Protein AF-A0A4P8XW48-F1 (afdb_monomer)

Solvent-accessible surface area (backbone atoms only — not comparable to full-atom values): 9329 Å² total; per-residue (Å²): 140,90,77,78,70,70,64,62,65,64,59,67,64,75,70,65,67,82,76,79,82,74,70,69,52,69,39,31,30,28,42,32,40,39,38,40,94,90,48,67,38,32,26,47,34,38,34,38,89,85,68,34,39,35,41,33,30,66,29,47,76,95,49,40,60,35,32,40,38,37,51,92,61,38,31,41,36,35,45,97,87,47,76,49,75,42,54,49,83,78,50,58,83,83,36,66,72,50,44,54,49,55,53,54,52,50,45,68,78,46,57,89,64,58,39,82,68,88,74,33,31,37,36,79,51,92,82,32,40,39,32,27,38,83,83,20,33,67,35,34,45,31,48,99,62,40,42,36,37,40,49,64,72,46,69,66,80,79,80,78,76,83,125

Organism: NCBI:txid2564099

pLDDT: mean 84.65, std 17.91, range [35.91, 97.88]

Mean predicted aligned error: 9.14 Å

Radius of gyration: 20.61 Å; Cα contacts (8 Å, |Δi|>4): 282; chains: 1; bounding box: 47×37×75 Å

Structure (mmCIF, N/CA/C/O backbone):
data_AF-A0A4P8XW48-F1
#
_entry.id   AF-A0A4P8XW48-F1
#
loop_
_atom_site.group_PDB
_atom_site.id
_atom_site.type_symbol
_atom_site.label_atom_id
_atom_site.label_alt_id
_atom_site.label_comp_id
_atom_site.label_asym_id
_atom_site.label_entity_id
_atom_site.label_seq_id
_atom_site.pdbx_PDB_ins_code
_atom_site.Cartn_x
_atom_site.Cartn_y
_atom_site.Cartn_z
_atom_site.occupancy
_atom_site.B_iso_or_equiv
_atom_site.auth_seq_id
_atom_site.auth_comp_id
_atom_site.auth_asym_id
_atom_site.auth_atom_id
_atom_site.pdbx_PDB_model_num
ATOM 1 N N . MET A 1 1 ? 23.592 -24.450 -54.258 1.00 44.84 1 MET A N 1
ATOM 2 C CA . MET A 1 1 ? 22.923 -24.096 -52.977 1.00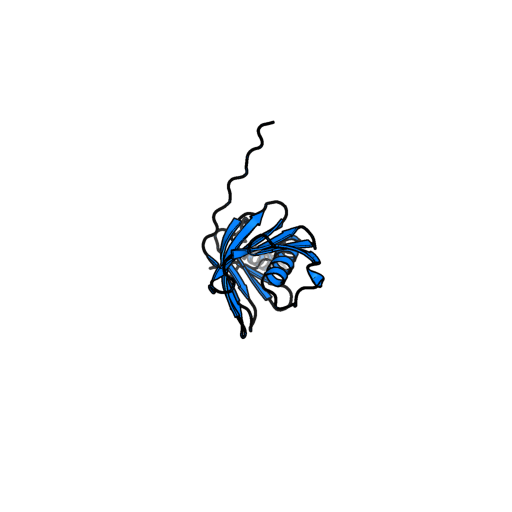 44.84 1 MET A CA 1
ATOM 3 C C . MET A 1 1 ? 23.975 -23.591 -51.993 1.00 44.84 1 MET A C 1
ATOM 5 O O . MET A 1 1 ? 25.093 -24.065 -52.100 1.00 44.84 1 MET A O 1
ATOM 9 N N . LYS A 1 2 ? 23.631 -22.700 -51.044 1.00 49.38 2 LYS A N 1
ATOM 10 C CA . LYS A 1 2 ? 24.494 -22.116 -49.972 1.00 49.38 2 LYS A CA 1
ATOM 11 C C . LYS A 1 2 ? 25.064 -20.694 -50.188 1.00 49.38 2 LYS A C 1
ATOM 13 O O . LYS A 1 2 ? 26.235 -20.459 -49.925 1.00 49.38 2 LYS A O 1
ATOM 18 N N . LYS A 1 3 ? 24.241 -19.717 -50.592 1.00 49.09 3 LYS A N 1
ATOM 19 C CA . LYS A 1 3 ? 24.542 -18.278 -50.354 1.00 49.09 3 LYS A CA 1
ATOM 20 C C . LYS A 1 3 ? 23.368 -17.458 -49.790 1.00 49.09 3 LYS A C 1
ATOM 22 O O . LYS A 1 3 ? 23.596 -16.390 -49.246 1.00 49.09 3 LYS A O 1
ATOM 27 N N . GLY A 1 4 ? 22.136 -17.980 -49.829 1.00 46.41 4 GLY A N 1
ATOM 28 C CA . GLY A 1 4 ? 20.940 -17.277 -49.334 1.00 46.41 4 GLY A CA 1
ATOM 29 C C . GLY A 1 4 ? 20.602 -17.467 -47.849 1.00 46.41 4 GLY A C 1
ATOM 30 O O . GLY A 1 4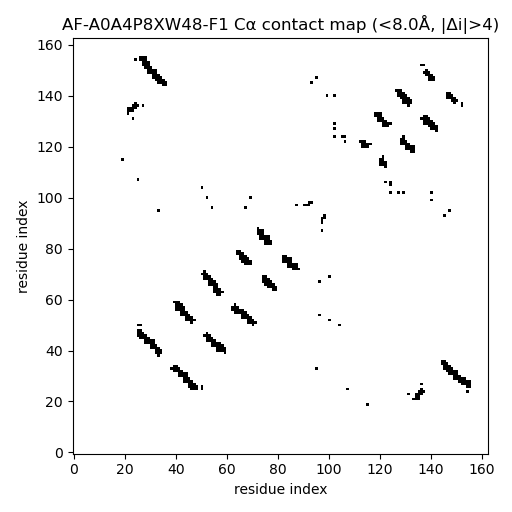 ? 19.710 -16.793 -47.356 1.00 46.41 4 GLY A O 1
ATOM 31 N N . LEU A 1 5 ? 21.287 -18.360 -47.122 1.00 49.09 5 LEU A N 1
ATOM 32 C CA . LEU A 1 5 ? 20.916 -18.691 -45.733 1.00 49.09 5 LEU A CA 1
ATOM 33 C C . LEU A 1 5 ? 21.651 -17.847 -44.673 1.00 49.09 5 LEU A C 1
ATOM 35 O O . LEU A 1 5 ? 21.205 -17.772 -43.535 1.00 49.09 5 LEU A O 1
ATOM 39 N N . PHE A 1 6 ? 22.751 -17.179 -45.040 1.00 48.09 6 PHE A N 1
ATOM 40 C CA . PHE A 1 6 ? 23.539 -16.361 -44.104 1.00 48.09 6 PHE A CA 1
ATOM 41 C C . PHE A 1 6 ? 22.965 -14.955 -43.878 1.00 48.09 6 PHE A C 1
ATOM 43 O O . PHE A 1 6 ? 23.254 -14.336 -42.860 1.00 48.09 6 PHE A O 1
ATOM 50 N N . PHE A 1 7 ? 22.118 -14.460 -44.786 1.00 49.50 7 PHE A N 1
ATOM 51 C CA . PHE A 1 7 ? 21.518 -13.126 -44.663 1.00 49.50 7 PHE A CA 1
ATOM 52 C C . PHE A 1 7 ? 20.295 -13.089 -43.731 1.00 49.50 7 PHE A C 1
ATOM 54 O O . PHE A 1 7 ? 19.937 -12.025 -43.237 1.00 49.50 7 PHE A O 1
ATOM 61 N N . LEU A 1 8 ? 19.678 -14.243 -43.441 1.00 48.53 8 LEU A N 1
ATOM 62 C CA . LEU A 1 8 ? 18.491 -14.315 -42.581 1.00 48.53 8 LEU A CA 1
ATOM 63 C C . LEU A 1 8 ? 18.840 -14.233 -41.081 1.00 48.53 8 LEU A C 1
ATOM 65 O O . LEU A 1 8 ? 18.051 -13.717 -40.297 1.00 48.53 8 LEU A O 1
ATOM 69 N N . PHE A 1 9 ? 20.040 -14.670 -40.678 1.00 49.53 9 PHE A N 1
ATOM 70 C CA . PHE A 1 9 ? 20.494 -14.595 -39.281 1.00 49.53 9 PHE A CA 1
ATOM 71 C C . PHE A 1 9 ? 20.922 -13.183 -38.847 1.00 49.53 9 PHE A C 1
ATOM 73 O O . PHE A 1 9 ? 20.817 -12.852 -37.668 1.00 49.53 9 PHE A O 1
ATOM 80 N N . ALA A 1 10 ? 21.348 -12.326 -39.782 1.00 49.47 10 ALA A N 1
ATOM 81 C CA . ALA A 1 10 ? 21.761 -10.953 -39.476 1.00 49.47 10 ALA A CA 1
ATOM 82 C C . ALA A 1 10 ? 20.576 -10.015 -39.166 1.00 49.47 10 ALA A C 1
ATOM 84 O O . ALA A 1 10 ? 20.735 -9.040 -38.437 1.00 49.47 10 ALA A O 1
ATOM 85 N N . ILE A 1 11 ? 19.374 -10.323 -39.667 1.00 53.28 11 ILE A N 1
ATOM 86 C CA . ILE A 1 11 ? 18.168 -9.501 -39.457 1.00 53.28 11 ILE A CA 1
ATOM 87 C C . ILE A 1 11 ? 17.534 -9.758 -38.078 1.00 53.28 11 ILE A C 1
ATOM 89 O O . ILE A 1 11 ? 16.914 -8.863 -37.509 1.00 53.28 11 ILE A O 1
ATOM 93 N N . ILE A 1 12 ? 17.745 -10.939 -37.486 1.00 53.00 12 ILE A N 1
ATOM 94 C CA . ILE A 1 12 ? 17.168 -11.298 -36.177 1.00 53.00 12 ILE A CA 1
ATOM 95 C C . ILE A 1 12 ? 17.846 -10.529 -35.025 1.00 53.00 12 ILE A C 1
ATOM 97 O O . ILE A 1 12 ? 17.206 -10.253 -34.014 1.00 53.00 12 ILE A O 1
ATOM 101 N N . PHE A 1 13 ? 19.101 -10.093 -35.188 1.00 49.50 13 PHE A N 1
ATOM 102 C CA . PHE A 1 13 ? 19.813 -9.309 -34.167 1.00 49.50 13 PHE A CA 1
ATOM 103 C C . PHE A 1 13 ? 19.493 -7.804 -34.179 1.00 49.50 13 PHE A C 1
ATOM 105 O O . PHE A 1 13 ? 19.796 -7.116 -33.203 1.00 49.50 13 PHE A O 1
ATOM 112 N N . LEU A 1 14 ? 18.853 -7.276 -35.230 1.00 47.00 14 LEU A N 1
ATOM 113 C CA . LEU A 1 14 ? 18.560 -5.839 -35.351 1.00 47.00 14 LEU A CA 1
ATOM 114 C C . LEU A 1 14 ? 17.290 -5.397 -34.605 1.00 47.00 14 LEU A C 1
ATOM 116 O O . LEU A 1 14 ? 17.093 -4.203 -34.402 1.00 47.00 14 LEU A O 1
ATOM 120 N N . PHE A 1 15 ? 16.475 -6.340 -34.124 1.00 50.56 15 PHE A N 1
ATOM 121 C CA . PHE A 1 15 ? 15.349 -6.067 -33.220 1.00 50.56 15 PHE A CA 1
ATOM 122 C C . PHE A 1 15 ? 15.683 -6.366 -31.754 1.00 50.56 15 PHE A C 1
ATOM 124 O O . PHE A 1 15 ? 14.793 -6.616 -30.940 1.00 50.56 15 PHE A O 1
ATOM 131 N N . SER A 1 16 ? 16.967 -6.292 -31.395 1.00 49.19 16 SER A N 1
ATOM 132 C CA . SER A 1 16 ? 17.416 -6.172 -30.006 1.00 49.19 16 SER A CA 1
ATOM 133 C C . SER A 1 16 ? 17.049 -4.776 -29.499 1.00 49.19 16 SER A C 1
ATOM 135 O O . SER A 1 16 ? 17.916 -3.929 -29.299 1.00 49.19 16 SER A O 1
ATOM 137 N N . GLY A 1 17 ? 15.748 -4.494 -29.383 1.00 55.44 17 GLY A N 1
ATOM 138 C CA . GLY A 1 17 ? 15.265 -3.255 -28.796 1.00 55.44 17 GLY A CA 1
ATOM 139 C C . GLY A 1 17 ? 15.954 -3.072 -27.451 1.00 55.44 17 GLY A C 1
ATOM 140 O O . GLY A 1 17 ? 15.897 -3.976 -26.614 1.00 55.44 17 GLY A O 1
ATOM 141 N N . CYS A 1 18 ? 16.651 -1.947 -27.271 1.00 54.34 18 CYS A N 1
ATOM 142 C CA . CYS A 1 18 ? 17.207 -1.565 -25.981 1.00 54.34 18 CYS A CA 1
ATOM 143 C C . CYS A 1 18 ? 16.083 -1.664 -24.951 1.00 54.34 18 CYS A C 1
ATOM 145 O O . CYS A 1 18 ? 15.168 -0.840 -24.949 1.00 54.34 18 CYS A O 1
ATOM 147 N N . LYS A 1 19 ? 16.121 -2.696 -24.103 1.00 59.28 19 LYS A N 1
ATOM 148 C CA . LYS A 1 19 ? 15.223 -2.773 -22.958 1.00 59.28 19 LYS A CA 1
ATOM 149 C C . LYS A 1 19 ? 15.580 -1.591 -22.076 1.00 59.28 19 LYS A C 1
ATOM 151 O O . LYS A 1 19 ? 16.711 -1.489 -21.609 1.00 59.28 19 LYS A O 1
ATOM 156 N N . LYS A 1 20 ? 14.636 -0.672 -21.904 1.00 65.88 20 LYS A N 1
ATOM 157 C CA . LYS A 1 20 ? 14.811 0.470 -21.019 1.00 65.88 20 LYS A CA 1
ATOM 158 C C . LYS A 1 20 ? 14.844 -0.055 -19.588 1.00 65.88 20 LYS A C 1
ATOM 160 O O . LYS A 1 20 ? 13.802 -0.396 -19.027 1.00 65.88 20 LYS A O 1
ATOM 165 N N . GLU A 1 21 ? 16.043 -0.167 -19.028 1.00 69.12 21 GLU A N 1
ATOM 166 C CA . GLU A 1 21 ? 16.218 -0.506 -17.621 1.00 69.12 21 GLU A CA 1
ATOM 167 C C . GLU A 1 21 ? 15.640 0.614 -16.756 1.00 69.12 21 GLU A C 1
ATOM 169 O O . GLU A 1 21 ? 15.886 1.799 -16.994 1.00 69.12 21 GLU A O 1
ATOM 174 N N . ILE A 1 22 ? 14.840 0.233 -15.762 1.00 78.06 22 ILE A N 1
ATOM 175 C CA . ILE A 1 22 ? 14.297 1.154 -14.772 1.00 78.06 22 ILE A CA 1
ATOM 176 C C . ILE A 1 22 ? 14.783 0.761 -13.386 1.00 78.06 22 ILE A C 1
ATOM 178 O O . ILE A 1 22 ? 14.656 -0.388 -12.959 1.00 78.06 22 ILE A O 1
ATOM 182 N N . THR A 1 23 ? 15.292 1.747 -12.655 1.00 82.31 23 THR A N 1
ATOM 183 C CA . THR A 1 23 ? 15.548 1.606 -11.226 1.00 82.31 23 THR A CA 1
ATOM 184 C C . THR A 1 23 ? 14.244 1.809 -10.473 1.00 82.31 23 THR A C 1
ATOM 186 O O . THR A 1 23 ? 13.665 2.893 -10.484 1.00 82.31 23 THR A O 1
ATOM 189 N N . VAL A 1 24 ? 13.774 0.757 -9.810 1.00 84.31 24 VAL A N 1
ATOM 190 C CA . VAL A 1 24 ? 12.581 0.802 -8.963 1.00 84.31 24 VAL A CA 1
ATOM 191 C C . VAL A 1 24 ? 12.926 1.396 -7.596 1.00 84.31 24 VAL A C 1
ATOM 193 O O . VAL A 1 24 ? 13.812 0.898 -6.902 1.00 84.31 24 VAL A O 1
ATOM 196 N N . ASN A 1 25 ? 12.157 2.394 -7.162 1.00 83.88 25 ASN A N 1
ATOM 197 C CA . ASN A 1 25 ? 12.224 2.958 -5.818 1.00 83.88 25 ASN A CA 1
ATOM 198 C C . ASN A 1 25 ? 11.368 2.124 -4.859 1.00 83.88 25 ASN A C 1
ATOM 200 O O . ASN A 1 25 ? 10.154 2.298 -4.759 1.00 83.88 25 ASN A O 1
ATOM 204 N N . ASN A 1 26 ? 12.009 1.223 -4.120 1.00 81.94 26 ASN A N 1
ATOM 205 C CA . ASN A 1 26 ? 11.363 0.443 -3.062 1.00 81.94 26 ASN A CA 1
ATOM 206 C C . ASN A 1 26 ? 11.207 1.221 -1.742 1.00 81.94 26 ASN A C 1
ATOM 208 O O . ASN A 1 26 ? 10.536 0.739 -0.838 1.00 81.94 26 ASN A O 1
ATOM 212 N N . TYR A 1 27 ? 11.773 2.427 -1.653 1.00 88.94 27 TYR A N 1
ATOM 213 C CA . TYR A 1 27 ? 11.718 3.309 -0.491 1.00 88.94 27 TYR A CA 1
ATOM 214 C C . TYR A 1 27 ? 11.103 4.662 -0.861 1.00 88.94 27 TYR A C 1
ATOM 216 O O . TYR A 1 27 ? 11.704 5.433 -1.611 1.00 88.94 27 TYR A O 1
ATOM 224 N N . PHE A 1 28 ? 9.899 4.962 -0.365 1.00 91.38 28 PHE A N 1
ATOM 225 C CA . PHE A 1 28 ? 9.188 6.183 -0.749 1.00 91.38 28 PHE A CA 1
ATOM 226 C C . PHE A 1 28 ? 8.070 6.566 0.225 1.00 91.38 28 PHE A C 1
ATOM 228 O O . PHE A 1 28 ? 7.477 5.719 0.894 1.00 91.38 28 PHE A O 1
ATOM 235 N N . SER A 1 29 ? 7.745 7.858 0.236 1.00 93.88 29 SER A N 1
ATOM 236 C CA . SER A 1 29 ? 6.498 8.387 0.796 1.00 93.88 29 SER A CA 1
ATOM 237 C C . SER A 1 29 ? 5.588 8.871 -0.319 1.00 93.88 29 SER A C 1
ATOM 239 O O . SER A 1 29 ? 6.082 9.422 -1.300 1.00 93.88 29 SER A O 1
ATOM 241 N N . ALA A 1 30 ? 4.277 8.723 -0.138 1.00 94.69 30 ALA A N 1
ATOM 242 C CA . ALA A 1 30 ? 3.262 9.209 -1.064 1.00 94.69 30 ALA A CA 1
ATOM 243 C C . ALA A 1 30 ? 1.978 9.612 -0.335 1.00 94.69 30 ALA A C 1
ATOM 245 O O . ALA A 1 30 ? 1.651 9.078 0.725 1.00 94.69 30 ALA A O 1
ATOM 246 N N . LYS A 1 31 ? 1.201 10.514 -0.936 1.00 96.12 31 LYS A N 1
ATOM 247 C CA . LYS A 1 31 ? -0.225 10.615 -0.615 1.00 96.12 31 LYS A CA 1
ATOM 248 C C . LYS A 1 31 ? -0.938 9.471 -1.308 1.00 96.12 31 LYS A C 1
ATOM 250 O O . LYS A 1 31 ? -0.699 9.239 -2.486 1.00 96.12 31 LYS A O 1
ATOM 255 N N . VAL A 1 32 ? -1.820 8.779 -0.610 1.00 96.62 32 VAL A N 1
ATOM 256 C CA . VAL A 1 32 ? -2.584 7.679 -1.184 1.00 96.62 32 VAL A CA 1
ATOM 257 C C . VAL A 1 32 ? -4.060 8.027 -1.263 1.00 96.62 32 VAL A C 1
ATOM 259 O O . VAL A 1 32 ? -4.620 8.618 -0.340 1.00 96.62 32 VAL A O 1
ATOM 262 N N . PHE A 1 33 ? -4.682 7.655 -2.372 1.00 97.00 33 PHE A N 1
ATOM 263 C CA . PHE A 1 33 ? -6.120 7.708 -2.585 1.00 97.00 33 PHE A CA 1
ATOM 264 C C . PHE A 1 33 ? -6.608 6.277 -2.728 1.00 97.00 33 PHE A C 1
ATOM 266 O O . PHE A 1 33 ? -6.044 5.509 -3.500 1.00 97.00 33 PHE A O 1
ATOM 273 N N . ILE A 1 34 ? -7.618 5.916 -1.952 1.00 96.31 34 ILE A N 1
ATOM 274 C CA . ILE A 1 34 ? -8.167 4.568 -1.892 1.00 96.31 34 ILE A CA 1
ATOM 275 C C . ILE A 1 34 ? -9.634 4.679 -2.269 1.00 96.31 34 ILE A C 1
ATOM 277 O O . ILE A 1 34 ? -10.346 5.511 -1.711 1.00 96.31 34 ILE A O 1
ATOM 281 N N . SER A 1 35 ? -10.086 3.846 -3.193 1.00 95.50 35 SER A N 1
ATOM 282 C CA . SER A 1 35 ? -11.487 3.761 -3.582 1.00 95.50 35 SER A CA 1
ATOM 283 C C . SER A 1 35 ? -11.867 2.310 -3.821 1.00 95.50 35 SER A C 1
ATOM 285 O O . SER A 1 35 ? -11.153 1.598 -4.520 1.00 95.50 35 SER A O 1
ATOM 287 N N . ASN A 1 36 ? -12.991 1.886 -3.260 1.00 89.25 36 ASN A N 1
ATOM 288 C CA . ASN A 1 36 ? -13.708 0.668 -3.618 1.00 89.25 36 ASN A CA 1
ATOM 289 C C . ASN A 1 36 ? -15.225 0.900 -3.499 1.00 89.25 36 ASN A C 1
ATOM 291 O O . ASN A 1 36 ? -15.641 2.023 -3.202 1.00 89.25 36 ASN A O 1
ATOM 295 N N . SER A 1 37 ? -16.046 -0.131 -3.728 1.00 85.62 37 SER A N 1
ATOM 296 C CA . SER A 1 37 ? -17.513 -0.022 -3.635 1.00 85.62 37 SER A CA 1
ATOM 297 C C . SER A 1 37 ? -18.030 0.518 -2.295 1.00 85.62 37 SER A C 1
ATOM 299 O O . SER A 1 37 ? -19.064 1.181 -2.260 1.00 85.62 37 SER A O 1
ATOM 301 N N . ASP A 1 38 ? -17.311 0.255 -1.202 1.00 83.75 38 ASP A N 1
ATOM 302 C CA . ASP A 1 38 ? -17.790 0.466 0.169 1.00 83.75 38 ASP A CA 1
ATOM 303 C C . ASP A 1 38 ? -17.097 1.650 0.864 1.00 83.75 38 ASP A C 1
ATOM 305 O O . ASP A 1 38 ? -17.530 2.121 1.917 1.00 83.75 38 ASP A O 1
ATOM 309 N N . PHE A 1 39 ? -15.978 2.115 0.311 1.00 85.75 39 PHE A N 1
ATOM 310 C CA . PHE A 1 39 ? -15.064 3.034 0.965 1.00 85.75 39 PHE A CA 1
ATOM 311 C C . PHE A 1 39 ? -14.302 3.886 -0.049 1.00 85.75 39 PHE A C 1
ATOM 313 O O . PHE A 1 39 ? -13.657 3.386 -0.968 1.00 85.75 39 PHE A O 1
ATOM 320 N N . SER A 1 40 ? -14.276 5.192 0.205 1.00 93.56 40 SER A N 1
ATOM 321 C CA . SER A 1 40 ? -13.330 6.112 -0.415 1.00 93.56 40 SER A CA 1
ATOM 322 C C . SER A 1 40 ? -12.587 6.878 0.670 1.00 93.56 40 SER A C 1
ATOM 324 O O . SER A 1 40 ? -13.190 7.372 1.625 1.00 93.56 40 SER A O 1
ATOM 326 N N . GLY A 1 41 ? -11.269 6.978 0.537 1.00 95.19 41 GLY A N 1
ATOM 327 C CA . GLY A 1 41 ? -10.424 7.592 1.544 1.00 95.19 41 GLY A CA 1
ATOM 328 C C . GLY A 1 41 ? -9.109 8.114 0.998 1.00 95.19 41 GLY A C 1
ATOM 329 O O . GLY A 1 41 ? -8.699 7.836 -0.129 1.00 95.19 41 GLY A O 1
ATOM 330 N N . LYS A 1 42 ? -8.441 8.895 1.839 1.00 97.19 42 LYS A N 1
ATOM 331 C CA . LYS A 1 42 ? -7.108 9.433 1.578 1.00 97.19 42 LYS A CA 1
ATOM 332 C C . LYS A 1 42 ? -6.209 9.107 2.753 1.00 97.19 42 LYS A C 1
ATOM 334 O O . LYS A 1 42 ? -6.676 8.982 3.888 1.00 97.19 42 LYS A O 1
ATOM 339 N N . GLY A 1 43 ? -4.918 9.004 2.489 1.00 96.88 43 GLY A N 1
ATOM 340 C CA . GLY A 1 43 ? -3.934 8.806 3.534 1.00 96.88 43 GLY A CA 1
ATOM 341 C C . GLY A 1 43 ? -2.540 9.263 3.153 1.00 96.88 43 GLY A C 1
ATOM 342 O O . GLY A 1 43 ? -2.269 9.601 2.005 1.00 96.88 43 GLY A O 1
ATOM 343 N N . ASP A 1 44 ? -1.659 9.246 4.140 1.00 96.31 44 ASP A N 1
ATOM 344 C CA . ASP A 1 44 ? -0.222 9.375 3.955 1.00 96.31 44 ASP A CA 1
ATOM 345 C C . ASP A 1 44 ? 0.387 7.976 4.055 1.00 96.31 44 ASP A C 1
ATOM 347 O O . ASP A 1 44 ? 0.225 7.288 5.068 1.00 96.31 44 ASP A O 1
ATOM 351 N N . PHE A 1 45 ? 1.053 7.550 2.990 1.00 96.31 45 PHE A N 1
ATOM 352 C CA . PHE A 1 45 ? 1.727 6.267 2.876 1.00 96.31 45 PHE A CA 1
ATOM 353 C C . PHE A 1 45 ? 3.240 6.463 2.955 1.00 96.31 45 PHE A C 1
ATOM 355 O O . PHE A 1 45 ? 3.788 7.410 2.390 1.00 96.31 45 PHE A O 1
ATOM 362 N N . CYS A 1 46 ? 3.921 5.540 3.621 1.00 94.88 46 CYS A N 1
ATOM 363 C CA . CYS A 1 46 ? 5.373 5.469 3.642 1.00 94.88 46 CYS A CA 1
ATOM 364 C C . CYS A 1 46 ? 5.807 4.006 3.649 1.00 94.88 46 CYS A C 1
ATOM 366 O O . CYS A 1 46 ? 5.279 3.211 4.426 1.00 94.88 46 CYS A O 1
ATOM 368 N N . ARG A 1 47 ? 6.782 3.678 2.808 1.00 93.62 47 ARG A N 1
ATOM 369 C CA . ARG A 1 47 ? 7.481 2.395 2.770 1.00 93.62 47 ARG A CA 1
ATOM 370 C C . ARG A 1 47 ? 8.945 2.632 3.090 1.00 93.62 47 ARG A C 1
ATOM 372 O O . ARG A 1 47 ? 9.487 3.597 2.558 1.00 93.62 47 ARG A O 1
ATOM 379 N N . ASN A 1 48 ? 9.564 1.797 3.928 1.00 91.75 48 ASN A N 1
ATOM 380 C CA . ASN A 1 48 ? 10.993 1.871 4.250 1.00 91.75 48 ASN A CA 1
ATOM 381 C C . ASN A 1 48 ? 11.865 0.931 3.380 1.00 91.75 48 ASN A C 1
ATOM 383 O O . ASN A 1 48 ? 11.343 0.164 2.575 1.00 91.75 48 ASN A O 1
ATOM 387 N N . SER A 1 49 ? 13.194 0.998 3.532 1.00 88.69 49 SER A N 1
ATOM 388 C CA . SER A 1 49 ? 14.146 0.122 2.821 1.00 88.69 49 SER A CA 1
ATOM 389 C C . SER A 1 49 ? 14.004 -1.361 3.162 1.00 88.69 49 SER A C 1
ATOM 391 O O . SER A 1 49 ? 14.385 -2.203 2.354 1.00 88.69 49 SER A O 1
ATOM 393 N N . ASP A 1 50 ? 13.447 -1.666 4.333 1.00 89.56 50 ASP A N 1
ATOM 394 C CA . ASP A 1 50 ? 13.253 -3.029 4.833 1.00 89.56 50 ASP A CA 1
ATOM 395 C C . ASP A 1 50 ? 11.928 -3.632 4.333 1.00 89.56 50 ASP A C 1
ATOM 397 O O . ASP A 1 50 ? 11.592 -4.767 4.658 1.00 89.56 50 ASP A O 1
ATOM 401 N N . GLY A 1 51 ? 11.155 -2.868 3.551 1.00 90.19 51 GLY A N 1
ATOM 402 C CA . GLY A 1 51 ? 9.847 -3.268 3.043 1.00 90.19 51 GLY A CA 1
ATOM 403 C C . GLY A 1 51 ? 8.690 -3.031 4.018 1.00 90.19 51 GLY A C 1
ATOM 404 O O . GLY A 1 51 ? 7.541 -3.260 3.636 1.00 90.19 51 GLY A O 1
ATOM 405 N N . ASP A 1 52 ? 8.947 -2.518 5.227 1.00 94.62 52 ASP A N 1
ATOM 406 C CA . ASP A 1 52 ? 7.898 -2.137 6.176 1.00 94.62 52 ASP A CA 1
ATOM 407 C C . ASP A 1 52 ? 7.070 -0.986 5.597 1.00 94.62 52 ASP A C 1
ATOM 409 O O . ASP A 1 52 ? 7.607 -0.023 5.036 1.00 94.62 52 ASP A O 1
ATOM 413 N N . ILE A 1 53 ? 5.750 -1.054 5.775 1.00 96.12 53 ILE A N 1
ATOM 414 C CA . ILE A 1 53 ? 4.824 -0.026 5.289 1.00 96.12 53 ILE A CA 1
ATOM 415 C C . ILE A 1 53 ? 4.072 0.630 6.439 1.00 96.12 53 ILE A C 1
ATOM 417 O O . ILE A 1 53 ? 3.774 0.026 7.471 1.00 96.12 53 ILE A O 1
ATOM 421 N N . SER A 1 54 ? 3.715 1.889 6.242 1.00 96.81 54 SER A N 1
ATOM 422 C CA . SER A 1 54 ? 2.846 2.637 7.131 1.00 96.81 54 SER A CA 1
ATOM 423 C C . SER A 1 54 ? 1.804 3.405 6.337 1.00 96.81 54 SER A C 1
ATOM 425 O O . SER A 1 54 ? 2.075 3.908 5.248 1.00 96.81 54 SER A O 1
ATOM 427 N N . LEU A 1 55 ? 0.605 3.486 6.903 1.00 97.31 55 LEU A N 1
ATOM 428 C CA . LEU A 1 55 ? -0.518 4.222 6.345 1.00 97.31 55 LEU A CA 1
ATOM 429 C C . LEU A 1 55 ? -1.186 5.023 7.456 1.00 97.31 55 LEU A C 1
ATOM 431 O O . LEU A 1 55 ? -1.617 4.455 8.457 1.00 97.31 55 LEU A O 1
ATOM 435 N N . LYS A 1 56 ? -1.316 6.332 7.267 1.00 97.12 56 LYS A N 1
ATOM 436 C CA . LYS A 1 56 ? -2.124 7.208 8.116 1.00 97.12 56 LYS A CA 1
ATOM 437 C C . LYS A 1 56 ? -3.335 7.681 7.333 1.00 97.12 56 LYS A C 1
ATOM 439 O O . LYS A 1 56 ? -3.173 8.350 6.322 1.00 97.12 56 LYS A O 1
ATOM 444 N N . ILE A 1 57 ? -4.538 7.387 7.807 1.00 97.25 57 ILE A N 1
ATOM 445 C CA . ILE A 1 57 ? -5.774 7.858 7.181 1.00 97.25 57 ILE A CA 1
ATOM 446 C C . ILE A 1 57 ? -5.954 9.349 7.476 1.00 97.25 57 ILE A C 1
ATOM 448 O O . ILE A 1 57 ? -5.890 9.787 8.629 1.00 97.25 57 ILE A O 1
ATOM 452 N N . THR A 1 58 ? -6.169 10.133 6.424 1.00 96.69 58 THR A N 1
ATOM 453 C CA . THR A 1 58 ? -6.372 11.587 6.480 1.00 96.69 58 THR A CA 1
ATOM 454 C C . THR A 1 58 ? -7.792 11.997 6.106 1.00 96.69 58 THR A C 1
ATOM 456 O O . THR A 1 58 ? -8.217 13.079 6.503 1.00 96.69 58 THR A O 1
ATOM 459 N N . SER A 1 59 ? -8.536 11.136 5.407 1.00 96.06 59 SER A N 1
ATOM 460 C CA . SER A 1 59 ? -9.983 11.250 5.195 1.00 96.06 59 SER A CA 1
ATOM 461 C C . SER A 1 59 ? -10.593 9.866 4.918 1.00 96.06 59 SER A C 1
ATOM 463 O O . SER A 1 59 ? -9.885 9.017 4.368 1.00 96.06 59 SER A O 1
ATOM 465 N N . PRO A 1 60 ? -11.886 9.624 5.198 1.00 94.56 60 PRO A N 1
ATOM 466 C CA . PRO A 1 60 ? -12.899 10.560 5.705 1.00 94.56 60 PRO A CA 1
ATOM 467 C C . PRO A 1 60 ? -12.699 10.933 7.182 1.00 94.56 60 PRO A C 1
ATOM 469 O O . PRO A 1 60 ? -11.922 10.297 7.891 1.00 94.56 60 PRO A O 1
ATOM 472 N N . GLU A 1 61 ? -13.375 11.989 7.643 1.00 92.44 61 GLU A N 1
ATOM 473 C CA . GLU A 1 61 ? -13.086 12.625 8.939 1.00 92.44 61 GLU A CA 1
ATOM 474 C C . GLU A 1 61 ? -13.348 11.710 10.144 1.00 92.44 61 GLU A C 1
ATOM 476 O O . GLU A 1 61 ? -12.604 11.740 11.119 1.00 92.44 61 GLU A O 1
ATOM 481 N N . ASN A 1 62 ? -14.331 10.814 10.040 1.00 90.81 62 ASN A N 1
ATOM 482 C CA . ASN A 1 62 ? -14.624 9.791 11.047 1.00 90.81 62 ASN A CA 1
ATOM 483 C C . ASN A 1 62 ? -13.527 8.717 11.181 1.00 90.81 62 ASN A C 1
ATOM 485 O O 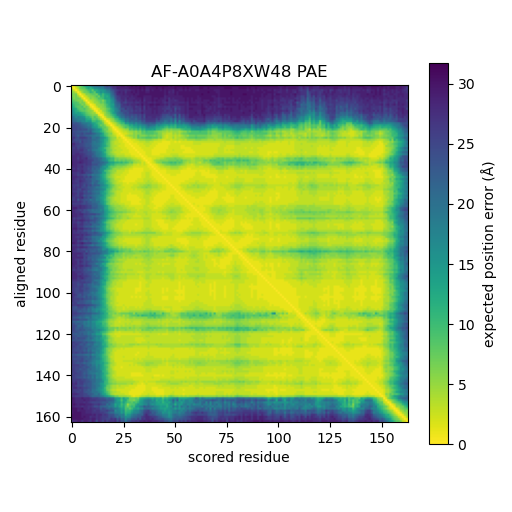. ASN A 1 62 ? -13.467 8.029 12.197 1.00 90.81 62 ASN A O 1
ATOM 489 N N . LEU A 1 63 ? -12.666 8.565 10.172 1.00 91.06 63 LEU A N 1
ATOM 490 C CA . LEU A 1 63 ? -11.540 7.625 10.165 1.00 91.06 63 LEU A CA 1
ATOM 491 C C . LEU A 1 63 ? -10.184 8.341 10.185 1.00 91.06 63 LEU A C 1
ATOM 493 O O . LEU A 1 63 ? -9.126 7.707 10.170 1.00 91.06 63 LEU A O 1
ATOM 497 N N . LYS A 1 64 ? -10.186 9.671 10.226 1.00 94.88 64 LYS A N 1
ATOM 498 C CA . LYS A 1 64 ? -8.965 10.463 10.246 1.00 94.88 64 LYS A CA 1
ATOM 499 C C . LYS A 1 64 ? -8.174 10.191 11.518 1.00 94.88 64 LYS A C 1
ATOM 501 O O . LYS A 1 64 ? -8.701 10.195 12.626 1.00 94.88 64 LYS A O 1
ATOM 506 N N . GLY A 1 65 ? -6.873 9.989 11.350 1.00 93.44 65 GLY A N 1
ATOM 507 C CA . GLY A 1 65 ? -5.958 9.708 12.451 1.00 93.44 65 GLY A CA 1
ATOM 508 C C . GLY A 1 65 ? -5.783 8.224 12.762 1.00 93.44 65 GLY A C 1
ATOM 509 O O . GLY A 1 65 ? -4.894 7.905 13.550 1.00 93.44 65 GLY A O 1
ATOM 510 N N . TYR A 1 66 ? -6.533 7.317 12.120 1.00 95.31 66 TYR A N 1
ATOM 511 C CA . TYR A 1 66 ? -6.158 5.903 12.116 1.00 95.31 66 TYR A CA 1
ATOM 512 C C . TYR A 1 66 ? -4.781 5.746 11.480 1.00 95.31 66 TYR A C 1
ATOM 514 O O . TYR A 1 66 ? -4.518 6.267 10.395 1.00 95.31 66 TYR A O 1
ATOM 522 N N . THR A 1 67 ? -3.903 5.012 12.152 1.00 97.12 67 THR A N 1
ATOM 523 C CA . THR A 1 67 ? -2.589 4.663 11.618 1.00 97.12 67 THR A CA 1
ATOM 524 C C . THR A 1 67 ? -2.390 3.163 11.643 1.00 97.12 67 THR A C 1
ATOM 526 O O . THR A 1 67 ? -2.792 2.489 12.588 1.00 97.12 67 THR A O 1
ATOM 529 N N . TYR A 1 68 ? -1.744 2.667 10.601 1.00 97.44 68 TYR A N 1
ATOM 530 C CA . TYR A 1 68 ? -1.338 1.287 10.429 1.00 97.44 68 TYR A CA 1
ATOM 531 C C . TYR A 1 68 ? 0.172 1.281 10.231 1.00 97.44 68 TYR A C 1
ATOM 533 O O . TYR A 1 68 ? 0.691 2.052 9.423 1.00 97.44 68 TYR A O 1
ATOM 541 N N . LYS A 1 69 ? 0.880 0.423 10.959 1.00 97.62 69 LYS A N 1
ATOM 542 C CA . LYS A 1 69 ? 2.289 0.109 10.712 1.00 97.62 69 LYS A CA 1
ATOM 543 C C . LYS A 1 69 ? 2.412 -1.390 10.546 1.00 97.62 69 LYS A C 1
ATOM 545 O O . LYS A 1 69 ? 2.034 -2.130 11.451 1.00 97.62 69 LYS A O 1
ATOM 550 N N . VAL A 1 70 ? 2.917 -1.817 9.401 1.00 97.44 70 VAL A N 1
ATOM 551 C CA . VAL A 1 70 ? 3.075 -3.222 9.056 1.00 97.44 70 VAL A CA 1
ATOM 552 C C . VAL A 1 70 ? 4.553 -3.554 9.066 1.00 97.44 70 VAL A C 1
ATOM 554 O O . VAL A 1 70 ? 5.330 -2.918 8.356 1.00 97.44 70 VAL A O 1
ATOM 557 N N . LYS A 1 71 ? 4.911 -4.556 9.863 1.00 95.50 71 LYS A N 1
ATOM 558 C CA . LYS A 1 71 ? 6.243 -5.153 9.900 1.00 95.50 71 LYS A CA 1
ATOM 559 C C . LYS A 1 71 ? 6.092 -6.664 9.877 1.00 95.50 71 LYS A C 1
ATOM 561 O O . LYS A 1 71 ? 5.421 -7.229 10.745 1.00 95.50 71 LYS A O 1
ATOM 566 N N . ASN A 1 72 ? 6.704 -7.321 8.894 1.00 91.62 72 ASN A N 1
ATOM 567 C CA . ASN A 1 72 ? 6.448 -8.733 8.589 1.00 91.62 72 ASN A CA 1
ATOM 568 C C . ASN A 1 72 ? 4.930 -8.979 8.428 1.00 91.62 72 ASN A C 1
ATOM 570 O O . ASN A 1 72 ? 4.268 -8.259 7.682 1.00 91.62 72 ASN A O 1
ATOM 574 N N . ASN A 1 73 ? 4.369 -9.938 9.171 1.00 94.06 73 ASN A N 1
ATOM 575 C CA . ASN A 1 73 ? 2.932 -10.233 9.199 1.00 94.06 73 ASN A CA 1
ATOM 576 C C . ASN A 1 73 ? 2.180 -9.513 10.330 1.00 94.06 73 ASN A C 1
ATOM 578 O O . ASN A 1 73 ? 1.014 -9.804 10.568 1.00 94.06 73 ASN A O 1
ATOM 582 N N . SER A 1 74 ? 2.818 -8.588 11.050 1.00 97.25 74 SER A N 1
ATOM 583 C CA . SER A 1 74 ? 2.207 -7.880 12.177 1.00 97.25 74 SER A CA 1
ATOM 584 C C . SER A 1 74 ? 1.765 -6.476 11.777 1.00 97.25 74 SER A C 1
ATOM 586 O O . SER A 1 74 ? 2.547 -5.706 11.218 1.00 97.25 74 SER A O 1
ATOM 588 N N . VAL A 1 75 ? 0.517 -6.130 12.092 1.00 97.88 75 VAL A N 1
ATOM 589 C CA . VAL A 1 75 ? -0.073 -4.806 11.881 1.00 97.88 75 VAL A CA 1
ATOM 590 C C . VAL A 1 75 ? -0.336 -4.159 13.232 1.00 97.88 75 VAL A C 1
ATOM 592 O O . VAL A 1 75 ? -1.236 -4.564 13.968 1.00 97.88 75 VAL A O 1
ATOM 595 N N . LYS A 1 76 ? 0.420 -3.106 13.543 1.00 97.81 76 LYS A N 1
ATOM 596 C CA . LYS A 1 76 ? 0.119 -2.211 14.660 1.00 97.81 76 LYS A CA 1
ATOM 597 C C . LYS A 1 76 ? -0.848 -1.130 14.191 1.00 97.81 76 LYS A C 1
ATOM 599 O O . LYS A 1 76 ? -0.496 -0.303 13.350 1.00 97.81 76 LYS A O 1
ATOM 604 N N . MET A 1 77 ? -2.045 -1.133 14.760 1.00 97.00 77 MET A N 1
ATOM 605 C CA . MET A 1 77 ? -3.069 -0.114 14.578 1.00 97.00 77 MET A CA 1
ATOM 606 C C . MET A 1 77 ? -3.049 0.863 15.750 1.00 97.00 77 MET A C 1
ATOM 608 O O . MET A 1 77 ? -3.036 0.441 16.907 1.00 97.00 77 MET A O 1
ATOM 612 N N . THR A 1 78 ? -3.095 2.162 15.457 1.00 96.94 78 THR A N 1
ATOM 613 C CA . THR A 1 78 ? -3.247 3.201 16.481 1.00 96.94 78 THR A CA 1
ATOM 614 C C . THR A 1 78 ? -4.353 4.176 16.100 1.00 96.94 78 THR A C 1
ATOM 616 O O . THR A 1 78 ? -4.358 4.694 14.981 1.00 96.94 78 THR A O 1
ATOM 619 N N . PHE A 1 79 ? -5.249 4.461 17.045 1.00 94.44 79 PHE A N 1
ATOM 620 C CA . PHE A 1 79 ? -6.296 5.476 16.925 1.00 94.44 79 PHE A CA 1
ATOM 621 C C . PHE A 1 79 ? -6.570 6.102 18.295 1.00 94.44 79 PHE A C 1
ATOM 623 O O . PHE A 1 79 ? -6.779 5.381 19.264 1.00 94.44 79 PHE A O 1
ATOM 630 N N . GLN A 1 80 ? -6.525 7.435 18.393 1.00 91.38 80 GLN A N 1
ATOM 631 C CA . GLN A 1 80 ? -6.803 8.184 19.635 1.00 91.38 80 GLN A CA 1
ATOM 632 C C . GLN A 1 80 ? -6.065 7.651 20.887 1.00 91.38 80 GLN A C 1
ATOM 634 O O . GLN A 1 80 ? -6.611 7.604 21.982 1.00 91.38 80 GLN A O 1
ATOM 639 N N . GLY A 1 81 ? -4.808 7.221 20.728 1.00 88.75 81 GLY A N 1
ATOM 640 C CA . GLY A 1 81 ? -3.988 6.677 21.820 1.00 88.75 81 GLY A CA 1
ATOM 641 C C . GLY A 1 81 ? -4.191 5.183 22.107 1.00 88.75 81 GLY A C 1
ATOM 642 O O . GLY A 1 81 ? -3.328 4.572 22.738 1.00 88.75 81 GLY A O 1
ATOM 643 N N . LEU A 1 82 ? -5.249 4.559 21.580 1.00 93.69 82 LEU A N 1
ATOM 644 C CA . LEU A 1 82 ? -5.424 3.107 21.618 1.00 93.69 82 LEU A CA 1
ATOM 645 C C . LEU A 1 82 ? -4.446 2.442 20.654 1.00 93.69 82 LEU A C 1
ATOM 647 O O . LEU A 1 82 ? -4.287 2.893 19.521 1.00 93.69 82 LEU A O 1
ATOM 651 N N . ASN A 1 83 ? -3.796 1.370 21.107 1.00 95.75 83 ASN A N 1
ATOM 652 C CA . ASN A 1 83 ? -2.835 0.601 20.326 1.00 95.75 83 ASN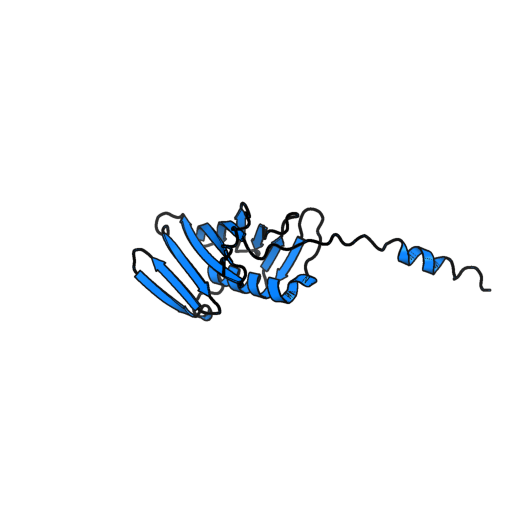 A CA 1
ATOM 653 C C . ASN A 1 83 ? -3.245 -0.869 20.316 1.00 95.75 83 ASN A C 1
ATOM 655 O O . ASN A 1 83 ? -3.279 -1.507 21.366 1.00 95.75 83 ASN A O 1
ATOM 659 N N . CYS A 1 84 ? -3.499 -1.407 19.130 1.00 95.62 84 CYS A N 1
ATOM 660 C CA . CYS A 1 84 ? -3.838 -2.811 18.942 1.00 95.62 84 CYS A CA 1
ATOM 661 C C . CYS A 1 84 ? -2.879 -3.427 17.928 1.00 95.62 84 CYS A C 1
ATOM 663 O O . CYS A 1 84 ? -2.534 -2.794 16.931 1.00 95.62 84 CYS A O 1
ATOM 665 N N . THR A 1 85 ? -2.452 -4.658 18.175 1.00 97.25 85 THR A N 1
ATOM 666 C CA . THR A 1 85 ? -1.580 -5.395 17.260 1.00 97.25 85 THR A CA 1
ATOM 667 C C . THR A 1 85 ? -2.311 -6.638 16.798 1.00 97.25 85 THR A C 1
ATOM 669 O O . THR A 1 85 ? -2.795 -7.413 17.620 1.00 97.25 85 THR A O 1
ATOM 672 N N . TYR A 1 86 ? -2.372 -6.827 15.487 1.00 96.31 86 TYR A N 1
ATOM 673 C CA . TYR A 1 86 ? -3.033 -7.962 14.859 1.00 96.31 86 TYR A CA 1
ATOM 674 C C . TYR A 1 86 ? -2.106 -8.611 13.842 1.00 96.31 86 TYR A C 1
ATOM 676 O O . TYR A 1 86 ? -1.255 -7.949 13.251 1.00 96.31 86 TYR A O 1
ATOM 684 N N . ASP A 1 87 ? -2.307 -9.899 13.595 1.00 97.38 87 ASP A N 1
ATOM 685 C CA . ASP A 1 87 ? -1.724 -10.547 12.427 1.00 97.38 87 ASP A CA 1
ATOM 686 C C . ASP A 1 87 ? -2.460 -10.081 11.157 1.00 97.38 87 ASP A C 1
ATOM 688 O O . ASP A 1 87 ? -3.692 -9.993 11.138 1.00 97.38 87 ASP A O 1
ATOM 692 N N . ILE A 1 88 ? -1.722 -9.777 10.088 1.00 95.81 88 ILE A N 1
ATOM 693 C CA . ILE A 1 88 ? -2.271 -9.264 8.830 1.00 95.81 88 ILE A CA 1
ATOM 694 C C . ILE A 1 88 ? -3.235 -10.252 8.161 1.00 95.81 88 ILE A C 1
ATOM 696 O O . ILE A 1 88 ? -4.168 -9.842 7.467 1.00 95.81 88 ILE A O 1
ATOM 700 N N . SER A 1 89 ? -3.083 -11.554 8.421 1.00 95.75 89 SER A N 1
ATOM 701 C CA . SER A 1 89 ? -4.009 -12.589 7.956 1.00 95.75 89 SER A CA 1
ATOM 702 C C . SER A 1 89 ? -5.431 -12.395 8.490 1.00 95.75 89 SER A C 1
ATOM 704 O O . SER A 1 89 ? -6.382 -12.798 7.821 1.00 95.75 89 SER A O 1
ATOM 706 N N . LYS A 1 90 ? -5.596 -11.733 9.647 1.00 95.88 90 LYS A N 1
ATOM 707 C CA . LYS A 1 90 ? -6.902 -11.456 10.269 1.00 95.88 90 LYS A CA 1
ATOM 708 C C . LYS A 1 90 ? -7.681 -10.339 9.578 1.00 95.88 90 LYS A C 1
ATOM 710 O O . LYS A 1 90 ? -8.878 -10.208 9.812 1.00 95.88 90 LYS A O 1
ATOM 715 N N . PHE A 1 91 ? -7.031 -9.540 8.735 1.00 93.88 91 PHE A N 1
ATOM 716 C CA . PHE A 1 91 ? -7.702 -8.495 7.970 1.00 93.88 91 PHE A CA 1
ATOM 717 C C . PHE A 1 91 ? -8.461 -9.097 6.787 1.00 93.88 91 PHE A C 1
ATOM 719 O O . PHE A 1 91 ? -8.015 -10.067 6.166 1.00 93.88 91 PHE A O 1
ATOM 726 N N . ASN A 1 92 ? -9.585 -8.468 6.435 1.00 92.31 92 ASN A N 1
ATOM 727 C CA . ASN A 1 92 ? -10.331 -8.775 5.217 1.00 92.31 92 ASN A CA 1
ATOM 728 C C . ASN A 1 92 ? -9.410 -8.656 3.983 1.00 92.31 92 ASN A C 1
ATOM 730 O O . ASN A 1 92 ? -8.563 -7.767 3.929 1.00 92.31 92 ASN A O 1
ATOM 734 N N . ASN A 1 93 ? -9.581 -9.526 2.985 1.00 91.06 93 ASN A N 1
ATOM 735 C CA . ASN A 1 93 ? -8.799 -9.495 1.740 1.00 91.06 93 ASN A CA 1
ATOM 736 C C . ASN A 1 93 ? -8.969 -8.189 0.947 1.00 91.06 93 ASN A C 1
ATOM 738 O O . ASN A 1 93 ? -8.056 -7.796 0.233 1.00 91.06 93 ASN A O 1
ATOM 742 N N . LYS A 1 94 ? -10.093 -7.486 1.127 1.00 91.06 94 LYS A N 1
ATOM 743 C CA . LYS A 1 94 ? -10.351 -6.158 0.560 1.00 91.06 94 LYS A CA 1
ATOM 744 C C . LYS A 1 94 ? -9.763 -5.004 1.384 1.00 91.06 94 LYS A C 1
ATOM 746 O O . LYS A 1 94 ? -9.904 -3.846 0.997 1.00 91.06 94 LYS A O 1
ATOM 751 N N . ALA A 1 95 ? -9.139 -5.273 2.537 1.00 92.06 95 ALA A N 1
ATOM 752 C CA . ALA A 1 95 ? -8.560 -4.220 3.367 1.00 92.06 95 ALA A CA 1
ATOM 753 C C . ALA A 1 95 ? -7.370 -3.563 2.640 1.00 92.06 95 ALA A C 1
ATOM 755 O O . ALA A 1 95 ? -6.397 -4.260 2.338 1.00 92.06 95 ALA A O 1
ATOM 756 N N . PRO A 1 96 ? -7.372 -2.231 2.432 1.00 93.06 96 PRO A N 1
ATOM 757 C CA . PRO A 1 96 ? -6.335 -1.557 1.650 1.00 93.06 96 PRO A CA 1
ATOM 758 C C . PRO A 1 96 ? -4.912 -1.827 2.144 1.00 93.06 96 PRO A C 1
ATOM 760 O O . PRO A 1 96 ? -4.018 -2.063 1.341 1.00 93.06 96 PRO A O 1
ATOM 763 N N . ILE A 1 97 ? -4.699 -1.865 3.465 1.00 94.81 97 ILE A N 1
ATOM 764 C CA . ILE A 1 97 ? -3.373 -2.126 4.039 1.00 94.81 97 ILE A CA 1
ATOM 765 C C . ILE A 1 97 ? -2.863 -3.545 3.742 1.00 94.81 97 ILE A C 1
ATOM 767 O O . ILE A 1 97 ? -1.670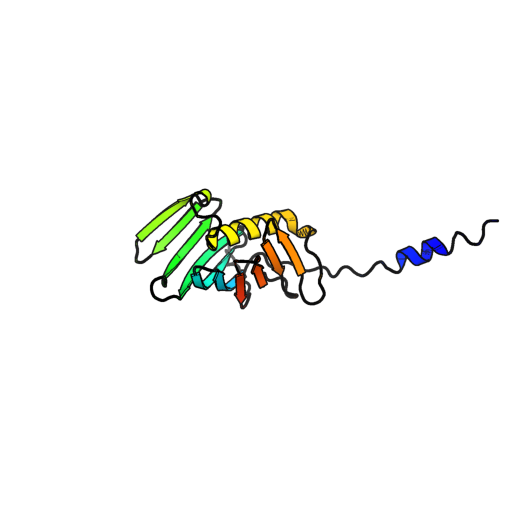 -3.730 3.511 1.00 94.81 97 ILE A O 1
ATOM 771 N N . LYS A 1 98 ? -3.763 -4.539 3.705 1.00 95.56 98 LYS A N 1
ATOM 772 C CA . LYS A 1 98 ? -3.430 -5.930 3.371 1.00 95.56 98 LYS A CA 1
ATOM 773 C C . LYS A 1 98 ? -3.087 -6.060 1.892 1.00 95.56 98 LYS A C 1
ATOM 775 O O . LYS A 1 98 ? -2.077 -6.666 1.560 1.00 95.56 98 LYS A O 1
ATOM 780 N N . ILE A 1 99 ? -3.879 -5.422 1.028 1.00 96.25 99 ILE A N 1
ATOM 781 C CA . ILE A 1 99 ? -3.628 -5.367 -0.418 1.00 96.25 99 ILE A CA 1
ATOM 782 C C . ILE A 1 99 ? -2.263 -4.733 -0.692 1.00 96.25 99 ILE A C 1
ATOM 784 O O . ILE A 1 99 ? -1.437 -5.336 -1.370 1.00 96.25 99 ILE A O 1
ATOM 788 N N . MET A 1 100 ? -1.998 -3.550 -0.120 1.00 96.19 100 MET A N 1
ATOM 789 C CA . MET A 1 100 ? -0.711 -2.865 -0.278 1.00 96.19 100 MET A CA 1
ATOM 790 C C . MET A 1 100 ? 0.454 -3.755 0.153 1.00 96.19 100 MET A C 1
ATOM 792 O O . MET A 1 100 ? 1.428 -3.848 -0.582 1.00 96.19 100 MET A O 1
ATOM 796 N N . LYS A 1 101 ? 0.362 -4.418 1.315 1.00 96.06 101 LYS A N 1
ATOM 797 C CA . LYS A 1 101 ? 1.429 -5.304 1.798 1.00 96.06 101 LYS A CA 1
ATOM 798 C C . LYS A 1 101 ? 1.683 -6.452 0.825 1.00 96.06 101 LYS A C 1
ATOM 800 O O . LYS A 1 101 ? 2.799 -6.587 0.345 1.00 96.06 101 LYS A O 1
ATOM 805 N N . ASN A 1 102 ? 0.647 -7.223 0.502 1.00 95.81 102 ASN A N 1
ATOM 806 C CA . ASN A 1 102 ? 0.783 -8.423 -0.321 1.00 95.81 102 ASN A CA 1
ATOM 807 C C . ASN A 1 102 ? 1.327 -8.100 -1.718 1.00 95.81 102 ASN A C 1
ATOM 809 O O . ASN A 1 102 ? 2.258 -8.746 -2.187 1.00 95.81 102 ASN A O 1
ATOM 813 N N . VAL A 1 103 ? 0.778 -7.068 -2.365 1.00 96.69 103 VAL A N 1
ATOM 814 C CA . VAL A 1 103 ? 1.203 -6.677 -3.713 1.00 96.69 103 VAL A CA 1
ATOM 815 C C . VAL A 1 103 ? 2.635 -6.136 -3.708 1.00 96.69 103 VAL A C 1
ATOM 817 O O . VAL A 1 103 ? 3.404 -6.437 -4.615 1.00 96.69 103 VAL A O 1
ATOM 820 N N . LEU A 1 104 ? 3.028 -5.351 -2.700 1.00 95.00 104 LEU A N 1
ATOM 821 C CA . LEU A 1 104 ? 4.386 -4.802 -2.632 1.00 95.00 104 LEU A CA 1
ATOM 822 C C . LEU A 1 104 ? 5.442 -5.849 -2.245 1.00 95.00 104 LEU A C 1
ATOM 824 O O . LEU A 1 104 ? 6.581 -5.731 -2.695 1.00 95.00 104 LEU A O 1
ATOM 828 N N . ASP A 1 105 ? 5.077 -6.863 -1.458 1.00 94.25 105 ASP A N 1
ATOM 829 C CA . ASP A 1 105 ? 5.953 -8.005 -1.175 1.00 94.25 105 ASP A CA 1
ATOM 830 C C . ASP A 1 105 ? 6.210 -8.828 -2.437 1.00 94.25 105 ASP A C 1
ATOM 832 O O . ASP A 1 105 ? 7.358 -9.116 -2.771 1.00 94.25 105 ASP A O 1
ATOM 836 N N . GLU A 1 106 ? 5.146 -9.181 -3.163 1.00 94.56 106 GLU A N 1
ATOM 837 C CA . GLU A 1 106 ? 5.277 -9.955 -4.396 1.00 94.56 106 GLU A CA 1
ATOM 838 C C . GLU A 1 106 ? 6.049 -9.168 -5.453 1.00 94.56 106 GLU A C 1
ATOM 840 O O . GLU A 1 106 ? 6.939 -9.702 -6.112 1.00 94.56 106 GLU A O 1
ATOM 845 N N . PHE A 1 107 ? 5.788 -7.863 -5.555 1.00 92.94 107 PHE A N 1
ATOM 846 C CA . PHE A 1 107 ? 6.567 -6.982 -6.410 1.00 92.94 107 PHE A CA 1
ATOM 847 C C . PHE A 1 107 ? 8.062 -7.037 -6.088 1.00 92.94 107 PHE A C 1
ATOM 849 O O . PHE A 1 107 ? 8.875 -7.052 -7.012 1.00 92.94 107 PHE A O 1
ATOM 856 N N . ASP A 1 108 ? 8.440 -7.095 -4.809 1.00 89.88 108 ASP A N 1
ATOM 857 C CA . ASP A 1 108 ? 9.846 -7.170 -4.436 1.00 89.88 108 ASP A CA 1
ATOM 858 C C . ASP A 1 108 ? 10.510 -8.494 -4.812 1.00 89.88 108 ASP A C 1
ATOM 860 O O . ASP A 1 108 ? 11.668 -8.488 -5.235 1.00 89.88 108 ASP A O 1
ATOM 864 N N . ASN A 1 109 ? 9.769 -9.596 -4.713 1.00 91.38 109 ASN A N 1
ATOM 865 C CA . ASN A 1 109 ? 10.246 -10.929 -5.080 1.00 91.38 109 ASN A CA 1
ATOM 866 C C . ASN A 1 109 ? 10.309 -11.134 -6.602 1.00 91.38 109 ASN A C 1
ATOM 868 O O . ASN A 1 109 ? 11.163 -11.870 -7.095 1.00 91.38 109 ASN A O 1
ATOM 872 N N . SER A 1 110 ? 9.442 -10.445 -7.347 1.00 89.44 110 SER A N 1
ATOM 873 C CA . SER A 1 110 ? 9.194 -10.687 -8.772 1.00 89.44 110 SER A CA 1
ATOM 874 C C . SER A 1 110 ? 9.572 -9.508 -9.679 1.00 89.44 110 SER A C 1
ATOM 876 O O . SER A 1 110 ? 9.109 -9.435 -10.817 1.00 89.44 110 SER A O 1
ATOM 878 N N . LYS A 1 111 ? 10.442 -8.584 -9.231 1.00 80.94 111 LYS A N 1
ATOM 879 C CA . LYS A 1 111 ? 10.820 -7.346 -9.965 1.00 80.94 111 LYS A CA 1
ATOM 880 C C . LYS A 1 111 ? 11.179 -7.558 -11.439 1.00 80.94 111 LYS A C 1
ATOM 882 O O . LYS A 1 111 ? 10.905 -6.691 -12.264 1.00 80.94 111 LYS A O 1
ATOM 887 N N . SER A 1 112 ? 11.763 -8.702 -11.785 1.00 80.75 112 SER A N 1
ATOM 888 C CA . SER A 1 112 ? 12.142 -9.058 -13.158 1.00 80.75 112 SER A CA 1
ATOM 889 C C . SER A 1 112 ? 10.957 -9.224 -14.123 1.00 80.75 112 SER A C 1
ATOM 891 O O . SER A 1 112 ? 11.162 -9.219 -15.335 1.00 80.75 112 SER A O 1
ATOM 893 N N . LEU A 1 113 ? 9.723 -9.340 -13.616 1.00 87.12 113 LEU A N 1
ATOM 894 C CA . LEU A 1 113 ? 8.495 -9.501 -14.407 1.00 87.12 113 LEU A CA 1
ATOM 895 C C . LEU A 1 113 ? 7.850 -8.173 -14.829 1.00 87.12 113 LEU A C 1
ATOM 897 O O . LEU A 1 113 ? 6.785 -8.167 -15.452 1.00 87.12 113 LEU A O 1
ATOM 901 N N . LEU A 1 114 ? 8.466 -7.045 -14.477 1.00 90.81 114 LEU A N 1
ATOM 902 C CA . LEU A 1 114 ? 7.947 -5.722 -14.777 1.00 90.81 114 LEU A CA 1
ATOM 903 C C . LEU A 1 114 ? 7.965 -5.457 -16.300 1.00 90.81 114 LEU A C 1
ATOM 905 O O . LEU A 1 114 ? 9.008 -5.511 -16.948 1.00 90.81 114 LEU A O 1
ATOM 909 N N . GLN A 1 115 ? 6.796 -5.172 -16.878 1.00 92.19 115 GLN A N 1
ATOM 910 C CA . GLN A 1 115 ? 6.619 -4.957 -18.318 1.00 92.19 115 GLN A CA 1
ATOM 911 C C . GLN A 1 115 ? 6.595 -3.470 -18.659 1.00 92.19 115 GLN A C 1
ATOM 913 O O . GLN A 1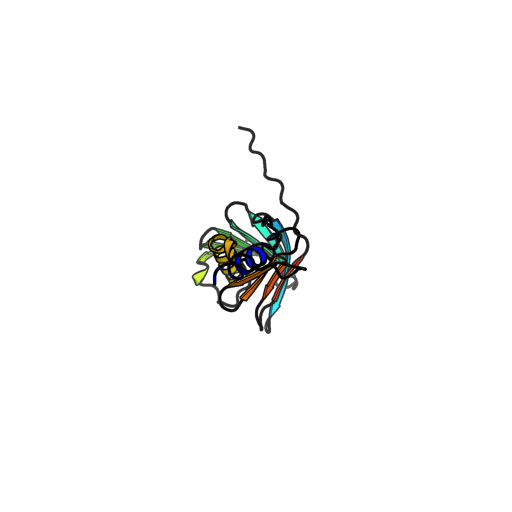 115 ? 5.786 -2.731 -18.102 1.00 92.19 115 GLN A O 1
ATOM 918 N N . ASP A 1 116 ? 7.405 -3.061 -19.632 1.00 91.81 116 ASP A N 1
ATOM 919 C CA . ASP A 1 116 ? 7.385 -1.711 -20.202 1.00 91.81 116 ASP A CA 1
ATOM 920 C C . ASP A 1 116 ? 6.131 -1.502 -21.078 1.00 91.81 116 ASP A C 1
ATOM 922 O O . ASP A 1 116 ? 5.817 -2.327 -21.944 1.00 91.81 116 ASP A O 1
ATOM 926 N N . LYS A 1 117 ? 5.389 -0.416 -20.828 1.00 91.62 117 LYS A N 1
ATOM 927 C CA . LYS A 1 117 ? 4.217 0.035 -21.603 1.00 91.62 117 LYS A CA 1
ATOM 928 C C . LYS A 1 117 ? 4.431 1.419 -22.233 1.00 91.62 117 LYS A C 1
ATOM 930 O O . LYS A 1 117 ? 3.469 2.048 -22.665 1.00 91.62 117 LYS A O 1
ATOM 935 N N . GLY A 1 118 ? 5.669 1.904 -22.288 1.00 86.56 118 GLY A N 1
ATOM 936 C CA . GLY A 1 118 ? 6.067 3.203 -22.832 1.00 86.56 118 GLY A CA 1
ATOM 937 C C . GLY A 1 118 ? 5.927 4.342 -21.820 1.00 86.56 118 GLY A C 1
ATOM 938 O O . GLY A 1 118 ? 6.909 4.987 -21.449 1.00 86.56 118 GLY A O 1
ATOM 939 N N . GLU A 1 119 ? 4.707 4.595 -21.349 1.00 86.38 119 GLU A N 1
ATOM 940 C CA . GLU A 1 119 ? 4.428 5.688 -20.399 1.00 86.38 119 GLU A CA 1
ATOM 941 C C . GLU A 1 119 ? 4.594 5.275 -18.930 1.00 86.38 119 GLU A C 1
ATOM 943 O O . GLU A 1 119 ? 4.793 6.111 -18.047 1.00 86.38 119 GLU A O 1
ATOM 948 N N . PHE A 1 120 ? 4.519 3.975 -18.669 1.00 90.62 120 PHE A N 1
ATOM 949 C CA . PHE A 1 120 ? 4.658 3.372 -17.354 1.00 90.62 120 PHE A CA 1
ATOM 950 C C . PHE A 1 120 ? 5.117 1.925 -17.503 1.00 90.62 120 PHE A C 1
ATOM 952 O O . PHE A 1 120 ? 5.133 1.349 -18.590 1.00 90.62 120 PHE A O 1
ATOM 959 N N . TYR A 1 121 ? 5.430 1.327 -16.369 1.00 92.88 121 TYR A N 1
ATOM 960 C CA . TYR A 1 121 ? 5.729 -0.079 -16.233 1.00 92.88 121 TYR A CA 1
ATOM 961 C C . TYR A 1 121 ? 4.621 -0.758 -15.435 1.00 92.88 121 TYR A C 1
ATOM 963 O O . TYR A 1 121 ? 4.028 -0.142 -14.549 1.00 92.88 121 TYR A O 1
ATOM 971 N N . GLN A 1 122 ? 4.329 -2.024 -15.718 1.00 95.31 122 GLN A N 1
ATOM 972 C CA . GLN A 1 122 ? 3.289 -2.750 -14.991 1.00 95.31 122 GLN A CA 1
ATOM 973 C C . GLN A 1 122 ? 3.658 -4.191 -14.664 1.00 95.31 122 GLN A C 1
ATOM 975 O O . GLN A 1 122 ? 4.394 -4.847 -15.400 1.00 95.31 122 GLN A O 1
ATOM 980 N N . MET A 1 123 ? 3.058 -4.701 -13.596 1.00 94.88 123 MET A N 1
ATOM 981 C CA . MET A 1 123 ? 3.125 -6.096 -13.184 1.00 94.88 123 MET A CA 1
ATOM 982 C C . MET A 1 123 ? 1.727 -6.565 -12.782 1.00 94.88 123 MET A C 1
ATOM 984 O O . MET A 1 123 ? 0.997 -5.839 -12.108 1.00 94.88 123 MET A O 1
ATOM 988 N N . LYS A 1 124 ? 1.346 -7.771 -13.209 1.00 96.50 124 LYS A N 1
ATOM 989 C CA . LYS A 1 124 ? 0.128 -8.427 -12.729 1.00 96.50 124 LYS A CA 1
ATOM 990 C C . LYS A 1 124 ? 0.493 -9.288 -11.523 1.00 96.50 124 LYS A C 1
ATOM 992 O O . LYS A 1 124 ? 1.395 -10.111 -11.638 1.00 96.50 124 LYS A O 1
ATOM 997 N N . ILE A 1 125 ? -0.200 -9.083 -10.410 1.00 95.44 125 ILE A N 1
ATOM 998 C CA . ILE A 1 125 ? -0.016 -9.799 -9.148 1.00 95.44 125 ILE A CA 1
ATOM 999 C C . ILE A 1 125 ? -1.405 -10.244 -8.702 1.00 95.44 125 ILE A C 1
A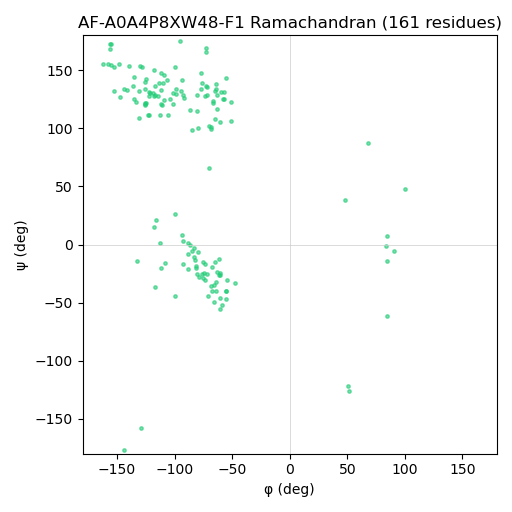TOM 1001 O O . ILE A 1 125 ? -2.232 -9.406 -8.348 1.00 95.44 125 ILE A O 1
ATOM 1005 N N . ASP A 1 126 ? -1.670 -11.545 -8.785 1.00 92.94 126 ASP A N 1
ATOM 1006 C CA . ASP A 1 126 ? -3.000 -12.125 -8.581 1.00 92.94 126 ASP A CA 1
ATOM 1007 C C . ASP A 1 126 ? -4.085 -11.423 -9.430 1.00 92.94 126 ASP A C 1
ATOM 1009 O O . ASP A 1 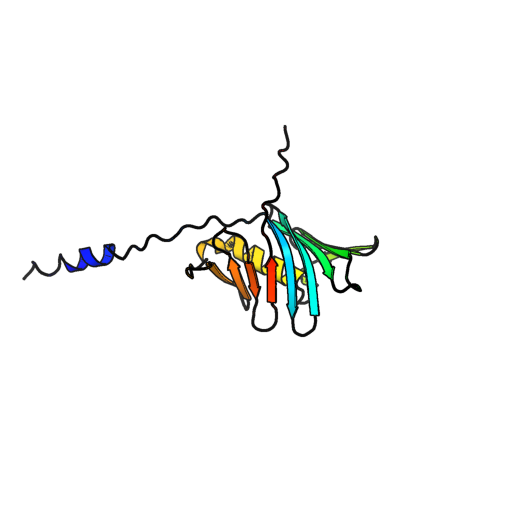126 ? -4.006 -11.385 -10.667 1.00 92.94 126 ASP A O 1
ATOM 1013 N N . ASP A 1 127 ? -5.111 -10.877 -8.778 1.00 94.81 127 ASP A N 1
ATOM 1014 C CA . ASP A 1 127 ? -6.195 -10.099 -9.373 1.00 94.81 127 ASP A CA 1
ATOM 1015 C C . ASP A 1 127 ? -5.858 -8.609 -9.542 1.00 94.81 127 ASP A C 1
ATOM 1017 O O . ASP A 1 127 ? -6.626 -7.880 -10.172 1.00 94.81 127 ASP A O 1
ATOM 1021 N N . TYR A 1 128 ? -4.703 -8.155 -9.048 1.00 97.62 128 TYR A N 1
ATOM 1022 C CA . TYR A 1 128 ? -4.268 -6.764 -9.114 1.00 97.62 128 TYR A CA 1
ATOM 1023 C C . TYR A 1 128 ? -3.274 -6.503 -10.246 1.00 97.62 128 TYR A C 1
ATOM 1025 O O . TYR A 1 128 ? -2.472 -7.341 -10.664 1.00 97.62 128 TYR A O 1
ATOM 1033 N N . VAL A 1 129 ? -3.288 -5.260 -10.713 1.00 97.62 129 VAL A N 1
ATOM 1034 C CA . VAL A 1 129 ? -2.251 -4.669 -11.551 1.00 97.62 129 VAL A CA 1
ATOM 1035 C C . VAL A 1 129 ? -1.547 -3.594 -10.735 1.00 97.62 129 VAL A C 1
ATOM 1037 O O . VAL A 1 129 ? -2.175 -2.628 -10.292 1.00 97.62 129 VAL A O 1
ATOM 1040 N N . LEU A 1 130 ? -0.238 -3.762 -10.560 1.00 97.12 130 LEU A N 1
ATOM 1041 C CA . LEU A 1 130 ? 0.661 -2.749 -10.022 1.00 97.12 130 LEU A CA 1
ATOM 1042 C C . LEU A 1 130 ? 1.263 -1.956 -11.184 1.00 97.12 130 LEU A C 1
ATOM 1044 O O . LEU A 1 130 ? 1.807 -2.541 -12.122 1.00 97.12 130 LEU A O 1
ATOM 1048 N N . LYS A 1 131 ? 1.174 -0.626 -11.118 1.00 95.56 131 LYS A N 1
ATOM 1049 C CA . LYS A 1 131 ? 1.816 0.297 -12.059 1.00 95.56 131 LYS A CA 1
ATOM 1050 C C . LYS A 1 131 ? 2.945 1.056 -11.378 1.00 95.56 131 LYS A C 1
ATOM 1052 O O . LYS A 1 131 ? 2.803 1.518 -10.247 1.00 95.56 131 LYS A O 1
ATOM 1057 N N . VAL A 1 132 ? 4.046 1.219 -12.098 1.00 93.31 132 VAL A N 1
ATOM 1058 C CA . VAL A 1 132 ? 5.226 1.992 -11.708 1.00 93.31 132 VAL A CA 1
ATOM 1059 C C . VAL A 1 132 ? 5.447 3.060 -12.771 1.00 93.31 132 VAL A C 1
ATOM 1061 O O . VAL A 1 132 ? 5.474 2.757 -13.962 1.00 93.31 132 VAL A O 1
ATOM 1064 N N . ASN A 1 133 ? 5.580 4.318 -12.369 1.00 90.56 133 ASN A N 1
ATOM 1065 C CA . ASN A 1 133 ? 5.832 5.400 -13.317 1.00 90.56 133 ASN A CA 1
ATOM 1066 C C . ASN A 1 133 ? 7.272 5.360 -13.857 1.00 90.56 133 ASN A C 1
ATOM 1068 O O . ASN A 1 133 ? 8.141 4.669 -13.331 1.00 90.56 133 ASN A O 1
ATOM 1072 N N . ASN A 1 134 ? 7.547 6.162 -14.885 1.00 88.06 134 ASN A N 1
ATOM 1073 C CA . ASN A 1 134 ? 8.871 6.247 -15.511 1.00 88.06 134 ASN A CA 1
ATOM 1074 C C . ASN A 1 134 ? 10.004 6.725 -14.582 1.00 88.06 134 ASN A C 1
ATOM 1076 O O . ASN A 1 134 ? 11.170 6.583 -14.937 1.00 88.06 134 ASN A O 1
ATOM 1080 N N . ASN A 1 135 ? 9.676 7.255 -13.400 1.00 86.75 135 ASN A N 1
ATOM 1081 C CA . ASN A 1 135 ? 10.648 7.646 -12.378 1.00 86.75 135 ASN A CA 1
ATOM 1082 C C . ASN A 1 135 ? 10.920 6.521 -11.363 1.00 86.75 135 ASN A C 1
ATOM 1084 O O . ASN A 1 135 ? 11.632 6.743 -10.389 1.00 86.75 135 ASN A O 1
ATOM 1088 N N . GLY A 1 136 ? 10.329 5.338 -11.548 1.00 88.00 136 GLY A N 1
ATOM 1089 C CA . GLY A 1 136 ? 10.546 4.166 -10.703 1.00 88.00 136 GLY A CA 1
ATOM 1090 C C . GLY A 1 136 ? 9.678 4.119 -9.451 1.00 88.00 136 GLY A C 1
ATOM 1091 O O . GLY A 1 136 ? 9.904 3.261 -8.604 1.00 88.00 136 GLY A O 1
ATOM 1092 N N . PHE A 1 137 ? 8.711 5.025 -9.287 1.00 90.69 137 PHE A N 1
ATOM 1093 C CA . PHE A 1 137 ? 7.806 5.011 -8.134 1.00 90.69 137 PHE A CA 1
ATOM 1094 C C . PHE A 1 137 ? 6.527 4.250 -8.452 1.00 90.69 137 PHE A C 1
ATOM 1096 O O . PHE A 1 137 ? 5.980 4.384 -9.548 1.00 90.69 137 PHE A O 1
ATOM 1103 N N . VAL A 1 138 ? 6.027 3.496 -7.471 1.00 93.06 138 VAL A N 1
ATOM 1104 C CA . VAL A 1 138 ? 4.690 2.900 -7.547 1.00 93.06 138 VAL A CA 1
ATOM 1105 C C . VAL A 1 138 ? 3.675 4.025 -7.727 1.00 93.06 138 VAL A C 1
ATOM 1107 O O . VAL A 1 138 ? 3.651 4.977 -6.952 1.00 93.06 138 VAL A O 1
ATOM 1110 N N . ASP A 1 139 ? 2.878 3.910 -8.779 1.00 94.19 139 ASP A N 1
ATOM 1111 C CA . ASP A 1 139 ? 1.845 4.863 -9.170 1.00 94.19 139 ASP A CA 1
ATOM 1112 C C . ASP A 1 139 ? 0.465 4.384 -8.713 1.00 94.19 139 ASP A C 1
ATOM 1114 O O . ASP A 1 139 ? -0.313 5.145 -8.139 1.00 94.19 139 ASP A O 1
ATOM 1118 N N . SER A 1 140 ? 0.160 3.098 -8.902 1.00 96.56 140 SER A N 1
ATOM 1119 C CA . SER A 1 140 ? -1.128 2.537 -8.495 1.00 96.56 140 SER A CA 1
ATOM 1120 C C . SER A 1 140 ? -1.100 1.024 -8.286 1.00 96.56 140 SER A C 1
ATOM 1122 O O . SER A 1 140 ? -0.276 0.309 -8.853 1.00 96.56 140 SER A O 1
ATOM 1124 N N . ILE A 1 141 ? -2.031 0.547 -7.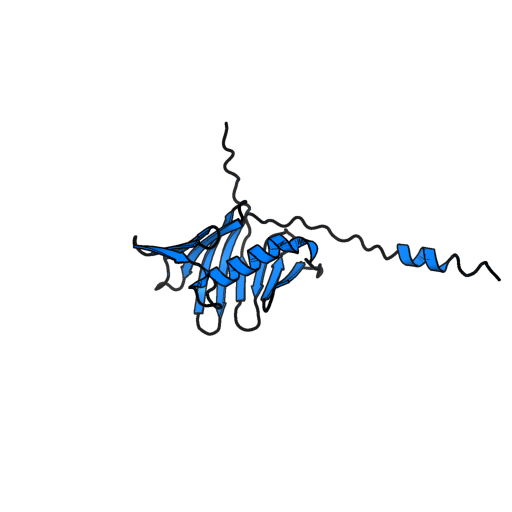460 1.00 97.62 141 ILE A N 1
ATOM 1125 C CA . ILE A 1 141 ? -2.414 -0.857 -7.294 1.00 97.62 141 ILE A CA 1
ATOM 1126 C C . ILE A 1 141 ? -3.921 -0.911 -7.519 1.00 97.62 141 ILE A C 1
ATOM 1128 O O . ILE A 1 141 ? -4.672 -0.224 -6.825 1.00 97.62 141 ILE A O 1
ATOM 1132 N N . SER A 1 142 ? -4.381 -1.684 -8.500 1.00 97.56 142 SER A N 1
ATOM 1133 C CA . SER A 1 142 ? -5.813 -1.716 -8.811 1.00 97.56 142 SER A CA 1
ATOM 1134 C C . SER A 1 142 ? -6.291 -3.018 -9.432 1.00 97.56 142 SER A C 1
ATOM 1136 O O . SER A 1 142 ? -5.527 -3.698 -10.112 1.00 97.56 142 SER A O 1
ATOM 1138 N N . ASN A 1 143 ? -7.566 -3.325 -9.222 1.00 96.56 143 ASN A N 1
ATOM 1139 C CA . ASN A 1 143 ? -8.332 -4.313 -9.977 1.00 96.56 143 ASN A CA 1
ATOM 1140 C C . ASN A 1 143 ? -9.651 -3.662 -10.454 1.00 96.56 143 ASN A C 1
ATOM 1142 O O . ASN A 1 143 ? -9.723 -2.440 -10.577 1.00 96.56 143 ASN A O 1
ATOM 1146 N N . SER A 1 144 ? -10.680 -4.454 -10.765 1.00 93.81 144 SER A N 1
ATOM 1147 C CA . SER A 1 144 ? -11.980 -3.939 -11.223 1.00 93.81 144 SER A CA 1
ATOM 1148 C C . SER A 1 144 ? -12.843 -3.281 -10.136 1.00 93.81 144 SER A C 1
ATOM 1150 O O . SER A 1 144 ? -13.817 -2.622 -10.479 1.00 93.81 144 SER A O 1
ATOM 1152 N N . ASP A 1 145 ? -12.547 -3.507 -8.855 1.00 93.75 145 ASP A N 1
ATOM 1153 C CA . ASP A 1 145 ? -13.348 -3.044 -7.706 1.00 93.75 145 ASP A CA 1
ATOM 1154 C C . ASP A 1 145 ? -12.561 -2.056 -6.828 1.00 93.75 145 ASP A C 1
ATOM 1156 O O . ASP A 1 145 ? -13.103 -1.084 -6.315 1.00 93.75 145 ASP A O 1
ATOM 1160 N N . ILE A 1 146 ? -11.257 -2.276 -6.669 1.00 96.31 146 ILE A N 1
ATOM 1161 C CA . ILE A 1 146 ? -10.397 -1.552 -5.738 1.00 96.31 146 ILE A CA 1
ATOM 1162 C C . ILE A 1 146 ? -9.329 -0.787 -6.511 1.00 96.31 146 ILE A C 1
ATOM 1164 O O . ILE A 1 146 ? -8.581 -1.359 -7.304 1.00 96.31 146 ILE A O 1
ATOM 1168 N N . HIS A 1 147 ? -9.206 0.501 -6.208 1.00 97.62 147 HIS A N 1
ATOM 1169 C CA . HIS A 1 147 ? -8.213 1.407 -6.768 1.00 97.62 147 HIS A CA 1
ATOM 1170 C C . HIS A 1 147 ? -7.433 2.093 -5.647 1.00 97.62 147 HIS A C 1
ATOM 1172 O O . HIS A 1 147 ? -8.004 2.777 -4.797 1.00 97.62 147 HIS A O 1
ATOM 1178 N N . ILE A 1 148 ? -6.115 1.919 -5.655 1.00 97.62 148 ILE A N 1
ATOM 1179 C CA . ILE A 1 148 ? -5.181 2.544 -4.724 1.00 97.62 148 ILE A CA 1
ATOM 1180 C C . ILE A 1 148 ? -4.165 3.329 -5.552 1.00 97.62 148 ILE A C 1
ATOM 1182 O O . ILE A 1 148 ? -3.348 2.733 -6.249 1.00 97.62 148 ILE A O 1
ATOM 1186 N N . THR A 1 149 ? -4.196 4.655 -5.473 1.00 97.19 149 THR A N 1
ATOM 1187 C CA . THR A 1 149 ? -3.316 5.546 -6.246 1.00 97.19 149 THR A CA 1
ATOM 1188 C C . THR A 1 149 ? -2.337 6.258 -5.329 1.00 97.19 149 THR A C 1
ATOM 1190 O O . THR A 1 149 ? -2.744 6.838 -4.323 1.00 97.19 149 THR A O 1
ATOM 1193 N N . PHE A 1 150 ? -1.062 6.269 -5.700 1.00 95.19 150 PHE A N 1
ATOM 1194 C CA . PHE A 1 150 ? 0.037 6.890 -4.972 1.00 95.19 150 PHE A CA 1
ATOM 1195 C C . PHE A 1 150 ? 0.464 8.174 -5.690 1.00 95.19 150 PHE A C 1
ATOM 1197 O O . PHE A 1 150 ? 1.022 8.159 -6.782 1.00 95.19 150 PHE A O 1
ATOM 1204 N N . VAL A 1 151 ? 0.212 9.316 -5.060 1.00 89.75 151 VAL A N 1
ATOM 1205 C CA . VAL A 1 151 ? 0.526 10.644 -5.583 1.00 89.75 151 VAL A CA 1
ATOM 1206 C C . VAL A 1 151 ? 1.751 11.195 -4.863 1.00 89.75 151 VAL A C 1
ATOM 1208 O O . VAL A 1 151 ? 1.764 11.321 -3.638 1.00 89.75 151 VAL A O 1
ATOM 1211 N N . SER A 1 152 ? 2.755 11.581 -5.656 1.00 69.38 152 SER A N 1
ATOM 1212 C CA . SER A 1 152 ? 4.027 12.168 -5.209 1.00 69.38 152 SER A CA 1
ATOM 1213 C C . SER A 1 152 ? 4.937 11.202 -4.441 1.00 69.38 152 SER A C 1
ATOM 1215 O O . SER A 1 152 ? 4.944 11.208 -3.218 1.00 69.38 152 SER A O 1
ATOM 1217 N N . GLY A 1 153 ? 5.778 10.445 -5.152 1.00 60.91 153 GLY A N 1
ATOM 1218 C CA . GLY A 1 153 ? 6.901 9.716 -4.558 1.00 60.91 153 GLY A CA 1
ATOM 1219 C C . GLY A 1 153 ? 8.084 10.649 -4.304 1.00 60.91 153 GLY A C 1
ATOM 1220 O O . GLY A 1 153 ? 8.818 10.973 -5.233 1.00 60.91 153 GLY A O 1
ATOM 1221 N N . LYS A 1 154 ? 8.282 11.114 -3.067 1.00 60.59 154 LYS A N 1
ATOM 1222 C CA . LYS A 1 154 ? 9.605 11.613 -2.653 1.00 60.59 154 LYS A CA 1
ATOM 1223 C C . LYS A 1 154 ? 10.339 10.457 -1.987 1.00 60.59 154 LYS A C 1
ATOM 1225 O O . LYS A 1 154 ? 9.769 9.795 -1.115 1.00 60.59 154 LYS A O 1
ATOM 1230 N N . ALA A 1 155 ? 11.593 10.234 -2.374 1.00 57.31 155 ALA A N 1
ATOM 1231 C CA . ALA A 1 155 ? 12.494 9.409 -1.582 1.00 57.31 155 ALA A CA 1
ATOM 1232 C C . ALA A 1 155 ? 12.581 10.028 -0.182 1.00 57.31 155 ALA A C 1
ATOM 1234 O O . ALA A 1 155 ? 12.741 11.244 -0.036 1.00 57.31 155 ALA A O 1
ATOM 1235 N N . ILE A 1 156 ? 12.416 9.214 0.853 1.00 55.00 156 ILE A N 1
ATOM 1236 C CA . ILE A 1 156 ? 12.667 9.684 2.211 1.00 55.00 156 ILE A CA 1
ATOM 1237 C C . ILE A 1 156 ? 14.201 9.721 2.362 1.00 55.00 156 ILE A C 1
ATOM 1239 O O . ILE A 1 156 ? 14.882 8.841 1.839 1.00 55.00 156 ILE A O 1
ATOM 1243 N N . PRO A 1 157 ? 14.800 10.738 2.993 1.00 43.00 157 PRO A N 1
ATOM 1244 C CA . PRO A 1 157 ? 16.239 10.734 3.228 1.00 43.00 157 PRO A CA 1
ATOM 1245 C C . PRO A 1 157 ? 16.610 9.560 4.141 1.00 43.00 157 PRO A C 1
ATOM 1247 O O . PRO A 1 157 ? 16.026 9.420 5.219 1.00 43.00 157 PRO A O 1
ATOM 1250 N N . GLN A 1 158 ? 17.585 8.732 3.747 1.00 42.28 158 GLN A N 1
ATOM 1251 C CA . GLN A 1 158 ? 18.199 7.801 4.693 1.00 42.28 158 GLN A CA 1
ATOM 1252 C C . GLN A 1 158 ? 18.766 8.619 5.853 1.00 42.28 158 GLN A C 1
ATOM 1254 O O . GLN A 1 158 ? 19.553 9.547 5.654 1.00 42.28 158 GLN A O 1
ATOM 1259 N N . LYS A 1 159 ? 18.364 8.283 7.080 1.00 40.69 159 LYS A N 1
ATOM 1260 C CA . LYS A 1 159 ? 19.055 8.785 8.261 1.00 40.69 159 LYS A CA 1
ATOM 1261 C C . LYS A 1 159 ? 20.425 8.112 8.254 1.00 40.69 159 LYS A C 1
ATOM 1263 O O . LYS A 1 159 ? 20.523 6.945 8.615 1.00 40.69 159 LYS A O 1
ATOM 1268 N N . VAL A 1 160 ? 21.448 8.819 7.779 1.00 35.91 160 VAL A N 1
ATOM 1269 C CA . VAL A 1 160 ? 22.836 8.364 7.878 1.00 35.91 160 VAL A CA 1
ATOM 1270 C C . VAL A 1 160 ? 23.121 8.220 9.370 1.00 35.91 160 VAL A C 1
ATOM 1272 O O . VAL A 1 160 ? 23.184 9.212 10.098 1.00 35.91 160 VAL A O 1
ATOM 1275 N N . SER A 1 161 ? 23.172 6.984 9.865 1.00 38.53 161 SER A N 1
ATOM 1276 C CA . SER A 1 161 ? 23.733 6.720 11.181 1.00 38.53 161 SER A CA 1
ATOM 1277 C C . SER A 1 161 ? 25.229 6.952 11.046 1.00 38.53 161 SER A C 1
ATOM 1279 O O . SER A 1 161 ? 25.931 6.115 10.481 1.00 38.53 161 SER A O 1
ATOM 1281 N N . ASN A 1 162 ? 25.707 8.102 11.509 1.00 39.50 162 ASN A N 1
ATOM 1282 C CA . ASN A 1 162 ? 27.131 8.265 11.749 1.00 39.50 162 ASN A CA 1
ATOM 1283 C C . ASN A 1 162 ? 27.493 7.293 12.878 1.00 39.50 162 ASN A C 1
ATOM 1285 O O . ASN A 1 162 ? 27.041 7.472 14.011 1.00 39.50 162 ASN A O 1
ATOM 1289 N N . SER A 1 163 ? 28.201 6.225 12.512 1.00 39.31 163 SER A N 1
ATOM 1290 C CA . SER A 1 163 ? 29.036 5.431 13.415 1.00 39.31 163 SER A CA 1
ATOM 1291 C C . SER A 1 163 ? 30.120 6.303 14.029 1.00 39.31 163 SER A C 1
ATOM 1293 O O . SER A 1 163 ? 30.698 7.094 13.244 1.00 39.31 163 SER A O 1
#

Nearest PDB structures (foldseek):
  3buu-assembly2_B  TM=4.923E-01  e=4.914E-05  Nitrosomonas europaea ATCC 19718
  7rag-assembly1_A-2  TM=4.365E-01  e=5.292E-03  Clostridioides difficile
  8xl6-assembly1_G  TM=2.648E-01  e=7.970E-02  Homo sapiens
  8xl6-assembly1_C  TM=2.648E-01  e=7.970E-02  Homo sapiens
  8xl7-assembly1_I  TM=2.648E-01  e=1.678E-01  Homo sapiens

Sequence (163 aa):
MKKGLFFLFAIIFLFSGCKKEITVNNYFSAKVFISNSDFSGKGDFCRNSDGDISLKITSPENLKGYTYKVKNNSVKMTFQGLNCTYDISKFNNKAPIKIMKNVLDEFDNSKSLLQDKGEFYQMKIDDYVLKVNNNGFVDSISNSDIHITFVSGKAIPQKVSNS

Secondary structure (DSSP, 8-state):
--SSSSHHHHHHGGG-----------SEEEEEEEE-SS-EEEEEEEE-TTS-EEEEEEESGGGTT-EEEEETTEEEEEETTEEEEEEGGGS-TT-HHHHHHHHHHHHHH-GGGPEE-SSEEEEEETTEEEEEETTS-EEEEE-SS-EEEEEEEEPPPP-----

Foldseek 3Di:
DPDPPVVVVVVVVVPPPPPPDADADQWWKFWKWKDFPVDTFIWIWTAHPQRKIKTATCDDPVRHGWIWTDDPQWIWTDDPRDTDIDGLVPDDPLPPVNQVSQVSVVCVVPVVQWDDPPQWIWDDDPQWIWIAGRNNYTAWIDHPGMTMGTHDTDGDDPPPPDD